Protein AF-A0A355YFN7-F1 (afdb_monomer_lite)

pLDDT: mean 92.8, std 9.19, range [41.19, 98.38]

Sequence (113 aa):
ALLADIGLLLPGVRDEREPAVEGDDRPGHAEAGAYLLGLWGLPMPIIEAVAFHLQPQRSNVRSFWVTGAVHVATALASGSPVDEQYLERTAVLPRLEGWRELANDFAGLAATA

Radius of gyration: 15.0 Å; chains: 1; bounding box: 36×27×48 Å

Foldseek 3Di:
DVLLQVLVVDPQEDDPVDDDDPPSPGHHSLQSSLVVCVVVVHDPLVSLLSNDLCPLVPDPDQACDSNNVSNLVVCLLVVHDRPLVSCVSNVNSVCSVVSNVVSCVVVVVVPDD

Secondary structure (DSSP, 8-state):
-TTTTGGGGSTTPBPTTSPPPTT--PPBHHHHHHHHHHHTT--HHHHHHHHHTTSGGGSS--SS-HHHHHHHHHHHHHTPPP-HHHHHHTT-GGGHHHHHHHHHHHTTTTS--

Structure (mmCIF, N/CA/C/O backbone):
data_AF-A0A355YFN7-F1
#
_entry.id   AF-A0A355YFN7-F1
#
loop_
_atom_site.group_PDB
_atom_site.id
_atom_site.type_symbol
_atom_site.label_atom_id
_atom_site.label_alt_id
_atom_site.label_comp_id
_atom_site.label_asym_id
_atom_site.label_entity_id
_atom_site.label_seq_id
_atom_site.pdbx_PDB_ins_code
_atom_site.Cartn_x
_atom_site.Cartn_y
_atom_site.Cartn_z
_atom_site.occupancy
_atom_site.B_iso_or_equiv
_atom_site.auth_seq_id
_atom_site.auth_comp_id
_atom_site.auth_asym_id
_atom_site.auth_atom_id
_atom_site.pdbx_PDB_model_num
ATOM 1 N N . ALA A 1 1 ? -3.259 -6.222 -0.072 1.00 77.81 1 ALA A N 1
ATOM 2 C CA . ALA A 1 1 ? -1.855 -6.128 0.366 1.00 77.81 1 ALA A CA 1
ATOM 3 C C . ALA A 1 1 ? -0.923 -7.030 -0.442 1.00 77.81 1 ALA A C 1
ATOM 5 O O . ALA A 1 1 ? 0.111 -6.538 -0.839 1.00 77.81 1 ALA A O 1
ATOM 6 N N . LEU A 1 2 ? -1.271 -8.288 -0.758 1.00 87.69 2 LEU A N 1
ATOM 7 C CA . LEU A 1 2 ? -0.334 -9.242 -1.388 1.00 87.69 2 LEU A CA 1
ATOM 8 C C . LEU A 1 2 ? 0.472 -8.705 -2.593 1.00 87.69 2 LEU A C 1
ATOM 10 O O . LEU A 1 2 ? 1.657 -8.979 -2.696 1.00 87.69 2 LEU A O 1
ATOM 14 N N . LEU A 1 3 ? -0.160 -7.941 -3.491 1.00 92.69 3 LEU A N 1
ATOM 15 C CA . LEU A 1 3 ? 0.501 -7.379 -4.679 1.00 92.69 3 LEU A CA 1
ATOM 16 C C . LEU A 1 3 ? 1.124 -5.988 -4.464 1.00 92.69 3 LEU A C 1
ATOM 18 O O . LEU A 1 3 ? 1.700 -5.453 -5.404 1.00 92.69 3 LEU A O 1
ATOM 22 N N . ALA A 1 4 ? 0.999 -5.384 -3.278 1.00 93.94 4 ALA A N 1
ATOM 23 C CA . ALA A 1 4 ? 1.476 -4.021 -3.013 1.00 93.94 4 ALA A CA 1
ATOM 24 C C . ALA A 1 4 ? 2.989 -3.883 -3.234 1.00 93.94 4 ALA A C 1
ATOM 26 O O . ALA A 1 4 ? 3.442 -2.884 -3.783 1.00 93.94 4 ALA A O 1
ATOM 27 N N . ASP A 1 5 ? 3.729 -4.944 -2.913 1.00 95.44 5 ASP A N 1
ATOM 28 C CA . ASP A 1 5 ? 5.190 -4.971 -2.950 1.00 95.44 5 ASP A CA 1
ATOM 29 C C . ASP A 1 5 ? 5.751 -5.781 -4.121 1.00 95.44 5 ASP A C 1
ATOM 31 O O . ASP A 1 5 ? 6.940 -6.087 -4.157 1.00 95.44 5 ASP A O 1
ATOM 35 N N . ILE A 1 6 ? 4.923 -6.123 -5.116 1.00 96.12 6 ILE A N 1
ATOM 36 C CA . ILE A 1 6 ? 5.370 -6.941 -6.255 1.00 96.12 6 ILE A CA 1
ATOM 37 C C . ILE A 1 6 ? 6.539 -6.298 -7.019 1.00 96.12 6 ILE A C 1
ATOM 39 O O . ILE A 1 6 ? 7.364 -7.007 -7.591 1.00 96.12 6 ILE A O 1
ATOM 43 N N . GLY A 1 7 ? 6.649 -4.965 -6.987 1.00 96.69 7 GLY A N 1
ATOM 44 C CA . GLY A 1 7 ? 7.769 -4.240 -7.581 1.00 96.69 7 GLY A CA 1
ATOM 45 C C . GLY A 1 7 ? 9.126 -4.568 -6.953 1.00 96.69 7 GLY A C 1
ATOM 46 O O . GLY A 1 7 ? 10.127 -4.480 -7.653 1.00 96.69 7 GLY A O 1
ATOM 47 N N . LEU A 1 8 ? 9.180 -5.024 -5.694 1.00 96.38 8 LEU A N 1
ATOM 48 C CA . LEU A 1 8 ? 10.433 -5.448 -5.047 1.00 96.38 8 LEU A CA 1
ATOM 49 C C . LEU A 1 8 ? 11.024 -6.722 -5.671 1.00 96.38 8 LEU A C 1
ATOM 51 O O . LEU A 1 8 ? 12.199 -7.016 -5.474 1.00 96.38 8 LEU A O 1
ATOM 55 N N . LEU A 1 9 ? 10.232 -7.478 -6.439 1.00 95.94 9 LEU A N 1
ATOM 56 C CA . LEU A 1 9 ? 10.716 -8.649 -7.176 1.00 95.94 9 LEU A CA 1
ATOM 57 C C . LEU A 1 9 ? 11.440 -8.271 -8.476 1.00 95.94 9 LEU A C 1
ATOM 59 O O . LEU A 1 9 ? 12.060 -9.130 -9.105 1.00 95.94 9 LEU A O 1
ATOM 63 N N . LEU A 1 10 ? 11.340 -7.012 -8.909 1.00 95.62 10 LEU A N 1
ATOM 64 C CA . LEU A 1 10 ? 11.958 -6.541 -10.140 1.00 95.62 10 LEU A CA 1
ATOM 65 C C . LEU A 1 10 ? 13.413 -6.114 -9.883 1.00 95.62 10 LEU A C 1
ATOM 67 O O . LEU A 1 10 ? 13.699 -5.419 -8.906 1.00 95.62 10 LEU A O 1
ATOM 71 N N . PRO A 1 11 ? 14.357 -6.489 -10.764 1.00 94.75 11 PRO A N 1
ATOM 72 C CA . PRO A 1 11 ? 15.750 -6.096 -10.606 1.00 94.75 11 PRO A CA 1
ATOM 73 C C . PRO A 1 11 ? 15.917 -4.584 -10.793 1.00 94.75 11 PRO A C 1
ATOM 75 O O . PRO A 1 11 ? 15.303 -3.984 -11.674 1.00 94.75 11 PRO A O 1
ATOM 78 N N . GLY A 1 12 ? 16.795 -3.973 -9.994 1.00 93.19 12 GLY A N 1
ATOM 79 C CA . GLY A 1 12 ? 17.134 -2.551 -10.127 1.00 93.19 12 GLY A CA 1
ATOM 80 C C . GLY A 1 12 ? 16.064 -1.583 -9.614 1.00 93.19 12 GLY A C 1
ATOM 81 O O . GLY A 1 12 ? 16.172 -0.391 -9.872 1.00 93.19 12 GLY A O 1
ATOM 82 N N . VAL A 1 13 ? 15.063 -2.074 -8.885 1.00 96.38 13 VAL A N 1
ATOM 83 C CA . VAL A 1 13 ? 14.052 -1.261 -8.199 1.00 96.38 13 VAL A CA 1
ATOM 84 C C . VAL A 1 13 ? 14.505 -0.957 -6.769 1.00 96.38 13 VAL A C 1
ATOM 86 O O . VAL A 1 13 ? 15.166 -1.785 -6.138 1.00 96.38 13 VAL A O 1
ATOM 89 N N . ARG A 1 14 ? 14.164 0.229 -6.253 1.00 95.75 14 ARG A N 1
ATOM 90 C CA . ARG A 1 14 ? 14.432 0.608 -4.855 1.00 95.75 14 ARG A CA 1
ATOM 91 C C . ARG A 1 14 ? 13.209 0.410 -3.960 1.00 95.75 14 ARG A C 1
ATOM 93 O O . ARG A 1 14 ? 12.070 0.656 -4.374 1.00 95.75 14 ARG A O 1
ATOM 100 N N . ASP A 1 15 ? 13.454 0.029 -2.709 1.00 94.75 15 ASP A N 1
ATOM 101 C CA . ASP A 1 15 ? 12.432 0.150 -1.677 1.00 94.75 15 ASP A CA 1
ATOM 102 C C . ASP A 1 15 ? 12.251 1.640 -1.340 1.00 94.75 15 ASP A C 1
ATOM 104 O O . ASP A 1 15 ? 13.200 2.356 -1.039 1.00 94.75 15 ASP A O 1
ATOM 108 N N . GLU A 1 16 ? 11.022 2.134 -1.450 1.00 93.31 16 GLU A N 1
ATOM 109 C CA . GLU A 1 16 ? 10.682 3.538 -1.202 1.00 93.31 16 GLU A CA 1
ATOM 110 C C . GLU A 1 16 ? 10.492 3.837 0.288 1.00 93.31 16 GLU A C 1
ATOM 112 O O . GLU A 1 16 ? 10.338 4.999 0.664 1.00 93.31 16 GLU A O 1
ATOM 117 N N . ARG A 1 17 ? 10.490 2.799 1.130 1.00 89.31 17 ARG A N 1
ATOM 118 C CA . ARG A 1 17 ? 10.484 2.916 2.592 1.00 89.31 17 ARG A CA 1
ATOM 119 C C . ARG A 1 17 ? 11.874 3.228 3.133 1.00 89.31 17 ARG A C 1
ATOM 121 O O . ARG A 1 17 ? 11.993 3.750 4.239 1.00 89.31 17 ARG A O 1
ATOM 128 N N . GLU A 1 18 ? 12.913 2.913 2.364 1.00 90.50 18 GLU A N 1
ATOM 129 C CA . GLU A 1 18 ? 14.278 3.289 2.696 1.00 90.50 18 GLU A CA 1
ATOM 130 C C . GLU A 1 18 ? 14.520 4.780 2.405 1.00 90.50 18 GLU A C 1
ATOM 132 O O . GLU A 1 18 ? 13.915 5.351 1.489 1.00 90.50 18 GLU A O 1
ATOM 137 N N . PRO A 1 19 ? 15.403 5.441 3.175 1.00 88.06 19 PRO A N 1
ATOM 138 C CA . PRO A 1 19 ? 15.756 6.832 2.931 1.00 88.06 19 PRO A CA 1
ATOM 139 C C . PRO A 1 19 ? 16.293 7.030 1.511 1.00 88.06 19 PRO A C 1
ATOM 141 O O . PRO A 1 19 ? 17.124 6.254 1.040 1.00 88.06 19 PRO A O 1
ATOM 144 N N . ALA A 1 20 ? 15.860 8.102 0.846 1.00 86.75 20 ALA A N 1
ATOM 145 C CA . ALA A 1 20 ? 16.390 8.458 -0.463 1.00 86.75 20 ALA A CA 1
ATOM 146 C C . ALA A 1 20 ? 17.901 8.728 -0.372 1.00 86.75 20 ALA A C 1
ATOM 148 O O . ALA A 1 20 ? 18.349 9.530 0.451 1.00 86.75 20 ALA A O 1
ATOM 149 N N . VAL A 1 21 ? 18.672 8.068 -1.233 1.00 90.88 21 VAL A N 1
ATOM 150 C CA . VAL A 1 21 ? 20.115 8.278 -1.375 1.00 90.88 21 VAL A CA 1
ATOM 151 C C . VAL A 1 21 ? 20.349 9.234 -2.540 1.00 90.88 21 VAL A C 1
ATOM 153 O O . VAL A 1 21 ? 19.762 9.079 -3.610 1.00 90.88 21 VAL A O 1
ATOM 156 N N . GLU A 1 22 ? 21.189 10.246 -2.335 1.00 91.12 22 GLU A N 1
ATOM 157 C CA . GLU A 1 22 ? 21.526 11.206 -3.387 1.00 91.12 22 GLU A CA 1
ATOM 158 C C . GLU A 1 22 ? 22.188 10.489 -4.576 1.00 91.12 22 GLU A C 1
ATOM 160 O O . GLU A 1 22 ? 23.144 9.733 -4.404 1.00 91.12 22 GLU A O 1
ATOM 165 N N . GLY A 1 23 ? 21.655 10.710 -5.781 1.00 90.44 23 GLY A N 1
ATOM 166 C CA . GLY A 1 23 ? 22.106 10.046 -7.009 1.00 90.44 23 GLY A CA 1
ATOM 167 C C . GLY A 1 23 ? 21.539 8.640 -7.248 1.00 90.44 23 GLY A C 1
ATOM 168 O O . GLY A 1 23 ? 21.969 7.978 -8.191 1.00 90.44 23 GLY A O 1
ATOM 169 N N . ASP A 1 24 ? 20.599 8.161 -6.425 1.00 91.50 24 ASP A N 1
ATOM 170 C CA . ASP A 1 24 ? 19.883 6.910 -6.693 1.00 91.50 24 ASP A CA 1
ATOM 171 C C . ASP A 1 24 ? 18.707 7.128 -7.660 1.00 91.50 24 ASP A C 1
ATOM 173 O O . ASP A 1 24 ? 17.591 7.457 -7.256 1.00 91.50 24 ASP A O 1
ATOM 177 N N . ASP A 1 25 ? 18.966 6.908 -8.949 1.00 92.19 25 ASP A N 1
ATOM 178 C CA . ASP A 1 25 ? 17.987 7.081 -10.031 1.00 92.19 25 ASP A CA 1
ATOM 179 C C . ASP A 1 25 ? 17.091 5.845 -10.259 1.00 92.19 25 ASP A C 1
ATOM 181 O O . ASP A 1 25 ? 16.339 5.778 -11.238 1.00 92.19 25 ASP A O 1
ATOM 185 N N . ARG A 1 26 ? 17.163 4.827 -9.389 1.00 94.25 26 ARG A N 1
ATOM 186 C CA . ARG A 1 26 ? 16.334 3.620 -9.522 1.00 94.25 26 ARG A CA 1
ATOM 187 C C . ARG A 1 26 ? 14.843 3.945 -9.345 1.00 94.25 26 ARG A C 1
ATOM 189 O O . ARG A 1 26 ? 14.475 4.695 -8.432 1.00 94.25 26 ARG A O 1
ATOM 196 N N . PRO A 1 27 ? 13.950 3.336 -10.149 1.00 94.25 27 PRO A N 1
ATOM 197 C CA . PRO A 1 27 ? 12.513 3.492 -9.961 1.00 94.25 27 PRO A CA 1
ATOM 198 C C . PRO A 1 27 ? 12.072 2.903 -8.618 1.00 94.25 27 PRO A C 1
ATOM 200 O O . PRO A 1 27 ? 12.616 1.900 -8.146 1.00 94.25 27 PRO A O 1
ATOM 203 N N . GLY A 1 28 ? 11.066 3.528 -8.010 1.00 96.06 28 GLY A N 1
ATOM 204 C CA . GLY A 1 28 ? 10.450 3.037 -6.782 1.00 96.06 28 GLY A CA 1
ATOM 205 C C . GLY A 1 28 ? 9.603 1.784 -7.015 1.00 96.06 28 GLY A C 1
ATOM 206 O O . GLY A 1 28 ? 9.016 1.606 -8.086 1.00 96.06 28 GLY A O 1
ATOM 207 N N . HIS A 1 29 ? 9.538 0.892 -6.024 1.00 97.00 29 HIS A N 1
ATOM 208 C CA . HIS A 1 29 ? 8.785 -0.359 -6.147 1.00 97.00 29 HIS A CA 1
ATOM 209 C C . HIS A 1 29 ? 7.280 -0.175 -6.319 1.00 97.00 29 HIS A C 1
ATOM 211 O O . HIS A 1 29 ? 6.660 -1.006 -6.988 1.00 97.00 29 HIS A O 1
ATOM 217 N N . ALA A 1 30 ? 6.687 0.892 -5.779 1.00 97.00 30 ALA A N 1
ATOM 218 C CA . ALA A 1 30 ? 5.263 1.148 -5.955 1.00 97.00 30 ALA A CA 1
ATOM 219 C C . ALA A 1 30 ? 4.962 1.506 -7.419 1.00 97.00 30 ALA A C 1
ATOM 221 O O . ALA A 1 30 ? 4.040 0.954 -8.024 1.00 97.00 30 ALA A O 1
ATOM 222 N N . GLU A 1 31 ? 5.785 2.369 -8.022 1.00 96.62 31 GLU A N 1
ATOM 223 C CA . GLU A 1 31 ? 5.666 2.746 -9.435 1.00 96.62 31 GLU A CA 1
ATOM 224 C C . GLU A 1 31 ? 5.960 1.564 -10.367 1.00 96.62 31 GLU A C 1
ATOM 226 O O . GLU A 1 31 ? 5.164 1.266 -11.261 1.00 96.62 31 GLU A O 1
ATOM 231 N N . ALA A 1 32 ? 7.060 0.845 -10.133 1.00 97.62 32 ALA A N 1
ATOM 232 C CA . ALA A 1 32 ? 7.447 -0.299 -10.954 1.00 97.62 32 ALA A CA 1
ATOM 233 C C . ALA A 1 32 ? 6.406 -1.433 -10.889 1.00 97.62 32 ALA A C 1
ATOM 235 O O . ALA A 1 32 ? 6.044 -2.014 -11.917 1.00 97.62 32 ALA A O 1
ATOM 236 N N . GLY A 1 33 ? 5.874 -1.715 -9.694 1.00 97.81 33 GLY A N 1
ATOM 237 C CA . GLY A 1 33 ? 4.797 -2.682 -9.496 1.00 97.81 33 GLY A CA 1
ATOM 238 C C . GLY A 1 33 ? 3.508 -2.264 -10.203 1.00 97.81 33 GLY A C 1
ATOM 239 O O . GLY A 1 33 ? 2.904 -3.070 -10.910 1.00 97.81 33 GLY A O 1
ATOM 240 N N . ALA A 1 34 ? 3.106 -0.997 -10.085 1.00 97.88 34 ALA A N 1
ATOM 241 C CA . ALA A 1 34 ? 1.927 -0.479 -10.776 1.00 97.88 34 ALA A CA 1
ATOM 242 C C . ALA A 1 34 ? 2.066 -0.555 -12.303 1.00 97.88 34 ALA A C 1
ATOM 244 O O . ALA A 1 34 ? 1.132 -0.984 -12.985 1.00 97.88 34 ALA A O 1
ATOM 245 N N . TYR A 1 35 ? 3.239 -0.207 -12.837 1.00 97.88 35 TYR A N 1
ATOM 246 C CA . TYR A 1 35 ? 3.538 -0.331 -14.262 1.00 97.88 35 TYR A CA 1
ATOM 247 C C . TYR A 1 35 ? 3.408 -1.784 -14.745 1.00 97.88 35 TYR A C 1
ATOM 249 O O . TYR A 1 35 ? 2.726 -2.043 -15.739 1.00 97.88 35 TYR A O 1
ATOM 257 N N . LEU A 1 36 ? 3.974 -2.746 -14.005 1.00 98.31 36 LEU A N 1
ATOM 258 C CA . LEU A 1 36 ? 3.851 -4.1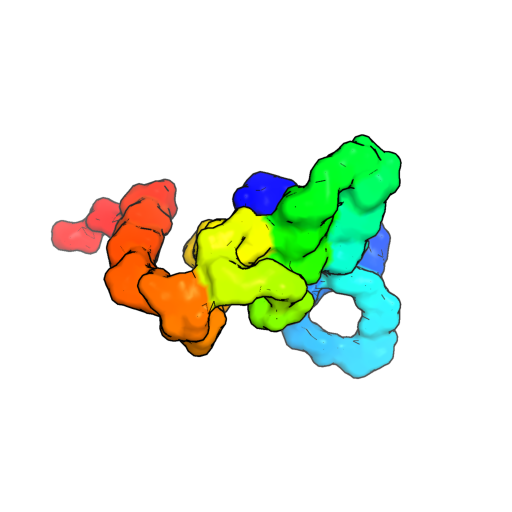75 -14.310 1.00 98.31 36 LEU A CA 1
ATOM 259 C C . LEU A 1 36 ? 2.386 -4.637 -14.335 1.00 98.31 36 LEU A C 1
ATOM 261 O O . LEU A 1 36 ? 1.969 -5.325 -15.267 1.00 98.31 36 LEU A O 1
ATOM 265 N N . LEU A 1 37 ? 1.590 -4.232 -13.342 1.00 98.06 37 LEU A N 1
ATOM 266 C CA . LEU A 1 37 ? 0.166 -4.570 -13.301 1.00 98.06 37 LEU A CA 1
ATOM 267 C C . LEU A 1 37 ? -0.619 -3.922 -14.454 1.00 98.06 37 LEU A C 1
ATOM 269 O O . LEU A 1 37 ? -1.558 -4.530 -14.969 1.00 98.06 37 LEU A O 1
ATOM 273 N N . GLY A 1 38 ? -0.212 -2.734 -14.905 1.00 98.12 38 GLY A N 1
ATOM 274 C CA . GLY A 1 38 ? -0.723 -2.113 -16.127 1.00 98.12 38 GLY A CA 1
ATOM 275 C C . GLY A 1 38 ? -0.440 -2.949 -17.374 1.00 98.12 38 GLY A C 1
ATOM 276 O O . GLY A 1 38 ? -1.351 -3.200 -18.162 1.00 98.12 38 GLY A O 1
ATOM 277 N N . LEU A 1 39 ? 0.789 -3.454 -17.520 1.00 98.19 39 LEU A N 1
ATOM 278 C CA . LEU A 1 39 ? 1.161 -4.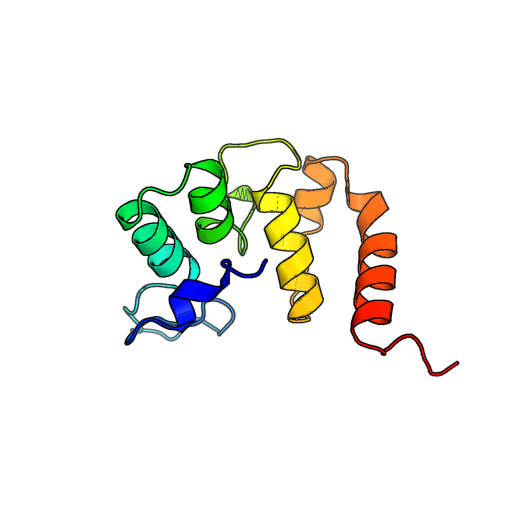345 -18.627 1.00 98.19 39 LEU A CA 1
ATOM 279 C C . LEU A 1 39 ? 0.381 -5.666 -18.614 1.00 98.19 39 LEU A C 1
ATOM 281 O O . LEU A 1 39 ? 0.058 -6.203 -19.671 1.00 98.19 39 LEU A O 1
ATOM 285 N N . TRP A 1 40 ? 0.060 -6.184 -17.429 1.00 97.88 40 TRP A N 1
ATOM 286 C CA . TRP A 1 40 ? -0.759 -7.390 -17.265 1.00 97.88 40 TRP A CA 1
ATOM 287 C C . TRP A 1 40 ? -2.265 -7.148 -17.437 1.00 97.88 40 TRP A C 1
ATOM 289 O O . TRP A 1 40 ? -3.042 -8.101 -17.400 1.00 97.88 40 TRP A O 1
ATOM 299 N N . GLY A 1 41 ? -2.693 -5.899 -17.638 1.00 97.94 41 GLY A N 1
ATOM 300 C CA . GLY A 1 41 ? -4.092 -5.560 -17.891 1.00 97.94 41 GLY A CA 1
ATOM 301 C C . GLY A 1 41 ? -4.981 -5.596 -16.647 1.00 97.94 41 GLY A C 1
ATOM 302 O O . GLY A 1 41 ? -6.181 -5.853 -16.760 1.00 97.94 41 GLY A O 1
ATOM 303 N N . LEU A 1 42 ? -4.421 -5.360 -15.455 1.00 97.81 42 LEU A N 1
ATOM 304 C CA . LEU A 1 42 ? -5.224 -5.286 -14.236 1.00 97.81 42 LEU A CA 1
ATOM 305 C C . LEU A 1 42 ? -6.130 -4.037 -14.249 1.00 97.81 42 LEU A C 1
ATOM 307 O O . LEU A 1 42 ? -5.784 -3.010 -14.829 1.00 97.81 42 LEU A O 1
ATOM 311 N N . PRO A 1 43 ? -7.290 -4.080 -13.573 1.00 96.56 43 PRO A N 1
ATOM 312 C CA . PRO A 1 43 ? -8.148 -2.911 -13.408 1.00 96.56 43 PRO A CA 1
ATOM 313 C C . PRO A 1 43 ? -7.438 -1.721 -12.742 1.00 96.56 43 PRO A C 1
ATOM 315 O O . PRO A 1 43 ? -6.709 -1.897 -11.763 1.00 96.56 43 PRO A O 1
ATOM 318 N N . MET A 1 44 ? -7.752 -0.499 -13.194 1.00 95.44 44 MET A N 1
ATOM 319 C CA . MET A 1 44 ? -7.174 0.746 -12.662 1.00 95.44 44 MET A CA 1
ATOM 320 C C . MET A 1 44 ? -7.214 0.850 -11.125 1.00 95.44 44 MET A C 1
ATOM 322 O O . MET A 1 44 ? -6.189 1.203 -10.552 1.00 95.44 44 MET A O 1
ATOM 326 N N . PRO A 1 45 ? -8.299 0.474 -10.411 1.00 94.38 45 PRO A N 1
ATOM 327 C CA . PRO A 1 45 ? -8.308 0.547 -8.946 1.00 94.38 45 PRO A CA 1
ATOM 328 C C . PRO A 1 45 ? -7.246 -0.324 -8.259 1.00 94.38 45 PRO A C 1
ATOM 330 O O . PRO A 1 45 ? -6.808 0.002 -7.160 1.00 94.38 45 PRO A O 1
ATOM 333 N N . ILE A 1 46 ? -6.834 -1.433 -8.884 1.00 95.62 46 ILE A N 1
ATOM 334 C CA . ILE A 1 46 ? -5.758 -2.296 -8.374 1.00 95.62 46 ILE A CA 1
ATOM 335 C C . ILE A 1 46 ? -4.399 -1.661 -8.682 1.00 95.62 46 ILE A C 1
ATOM 337 O O . ILE A 1 46 ? -3.540 -1.615 -7.805 1.00 95.62 46 ILE A O 1
ATOM 341 N N . ILE A 1 47 ? -4.228 -1.127 -9.894 1.00 97.25 47 ILE A N 1
ATOM 342 C CA . ILE A 1 47 ? -3.009 -0.415 -10.302 1.00 97.25 47 ILE A CA 1
ATOM 343 C C . ILE A 1 47 ? -2.764 0.796 -9.389 1.00 97.25 47 ILE A C 1
ATOM 345 O O . ILE A 1 47 ? -1.674 0.935 -8.841 1.00 97.25 47 ILE A O 1
ATOM 349 N N . GLU A 1 48 ? -3.779 1.634 -9.157 1.00 96.12 48 GLU A N 1
ATOM 350 C CA . GLU A 1 48 ? -3.688 2.805 -8.270 1.00 96.12 48 GLU A CA 1
ATOM 351 C C . GLU A 1 48 ? -3.421 2.422 -6.818 1.00 96.12 48 GLU A C 1
ATOM 353 O O . GLU A 1 48 ? -2.732 3.148 -6.100 1.00 96.12 48 GLU A O 1
ATOM 358 N N . ALA A 1 49 ? -3.972 1.296 -6.362 1.00 96.81 49 ALA A N 1
ATOM 359 C CA . ALA A 1 49 ? -3.699 0.812 -5.022 1.00 96.81 49 ALA A CA 1
ATOM 360 C C . ALA A 1 49 ? -2.215 0.490 -4.852 1.00 96.81 49 ALA A C 1
ATOM 362 O O . ALA A 1 49 ? -1.635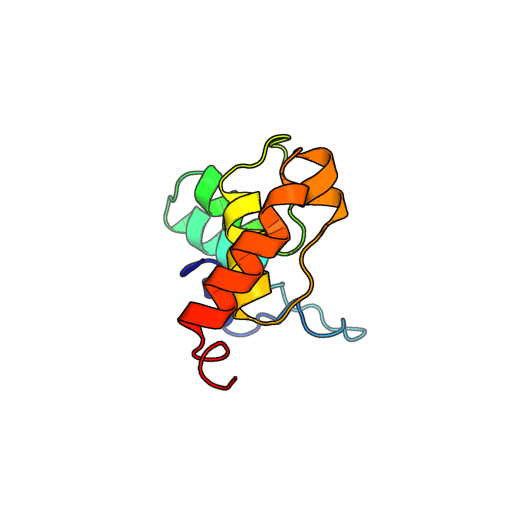 0.913 -3.861 1.00 96.81 49 ALA A O 1
ATOM 363 N N . VAL A 1 50 ? -1.581 -0.172 -5.823 1.00 97.62 50 VAL A N 1
ATOM 364 C CA . VAL A 1 50 ? -0.132 -0.423 -5.782 1.00 97.62 50 VAL A CA 1
ATOM 365 C C . VAL A 1 50 ? 0.661 0.873 -5.942 1.00 97.62 50 VAL A C 1
ATOM 367 O O . VAL A 1 50 ? 1.540 1.132 -5.128 1.00 97.62 50 VAL A O 1
ATOM 370 N N . ALA A 1 51 ? 0.299 1.735 -6.894 1.00 97.06 51 ALA A N 1
ATOM 371 C CA . ALA A 1 51 ? 1.021 2.980 -7.167 1.00 97.06 51 ALA A CA 1
ATOM 372 C C . ALA A 1 51 ? 1.061 3.945 -5.970 1.00 97.06 51 ALA A C 1
ATOM 374 O O . ALA A 1 51 ? 2.037 4.669 -5.785 1.00 97.06 51 ALA A O 1
ATOM 375 N N . PHE A 1 52 ? -0.012 3.989 -5.174 1.00 96.94 52 PHE A N 1
ATOM 376 C CA . PHE A 1 52 ? -0.204 5.027 -4.161 1.00 96.94 52 PHE A CA 1
ATOM 377 C C . PHE A 1 52 ? -0.314 4.498 -2.730 1.00 96.94 52 PHE A C 1
ATOM 379 O O . PHE A 1 52 ? -0.563 5.295 -1.834 1.00 96.94 52 PHE A O 1
ATOM 386 N N . HIS A 1 53 ? -0.123 3.203 -2.456 1.00 96.00 53 HIS A N 1
ATOM 387 C CA . HIS A 1 53 ? -0.286 2.692 -1.085 1.00 96.00 53 HIS A CA 1
ATOM 388 C C . HIS A 1 53 ? 0.677 3.318 -0.061 1.00 96.00 53 HIS A C 1
ATOM 390 O O . HIS A 1 53 ? 0.333 3.382 1.114 1.00 96.00 53 HIS A O 1
ATOM 396 N N . LEU A 1 54 ? 1.853 3.805 -0.469 1.00 95.62 54 LEU A N 1
ATOM 397 C CA . LEU A 1 54 ? 2.768 4.531 0.426 1.00 95.62 54 LEU A CA 1
ATOM 398 C C . LEU A 1 54 ? 2.341 5.988 0.660 1.00 95.62 54 LEU A C 1
ATOM 400 O O . LEU A 1 54 ? 2.712 6.589 1.661 1.00 95.62 54 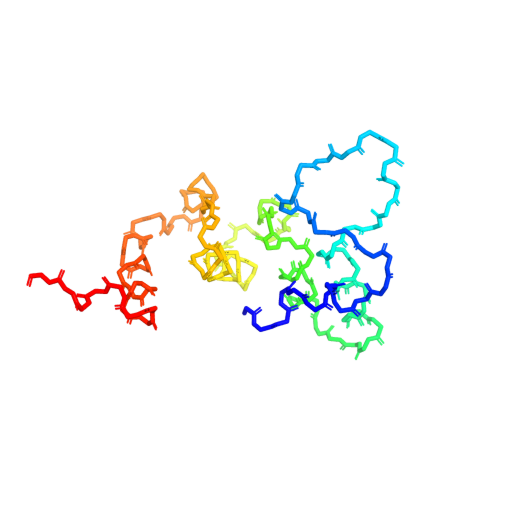LEU A O 1
ATOM 404 N N . GLN A 1 55 ? 1.578 6.561 -0.273 1.00 95.25 55 GLN A N 1
ATOM 405 C CA . GLN A 1 55 ? 1.125 7.954 -0.268 1.00 95.25 55 GLN A CA 1
ATOM 406 C C . GLN A 1 55 ? -0.337 8.019 -0.754 1.00 95.25 55 GLN A C 1
ATOM 408 O O . GLN A 1 55 ? -0.605 8.524 -1.855 1.00 95.25 55 GLN A O 1
ATOM 413 N N . PRO A 1 56 ? -1.305 7.490 0.023 1.00 95.56 56 PRO A N 1
ATOM 414 C CA . PRO A 1 56 ? -2.695 7.313 -0.414 1.00 95.56 56 PRO A CA 1
ATOM 415 C C . PRO A 1 56 ? -3.387 8.624 -0.822 1.00 95.56 56 PRO A C 1
ATOM 417 O O . PRO A 1 56 ? -4.290 8.626 -1.660 1.00 95.56 56 PRO A O 1
ATOM 420 N N . GLN A 1 57 ? -2.930 9.762 -0.299 1.00 93.81 57 GLN A N 1
ATOM 421 C CA . GLN A 1 57 ? -3.361 11.114 -0.654 1.00 93.81 57 GLN A CA 1
ATOM 422 C C . GLN A 1 57 ? -3.122 11.494 -2.124 1.00 93.81 57 GLN A C 1
ATOM 424 O O . GLN A 1 57 ? -3.789 12.411 -2.617 1.00 93.81 57 GLN A O 1
ATOM 429 N N . ARG A 1 58 ? -2.205 10.804 -2.821 1.00 93.62 58 ARG A N 1
ATOM 430 C CA . ARG A 1 58 ? -1.939 10.992 -4.258 1.00 93.62 58 ARG A CA 1
ATOM 431 C C . ARG A 1 58 ? -2.980 10.327 -5.159 1.00 93.62 58 ARG A C 1
ATOM 433 O O . ARG A 1 58 ? -3.037 10.666 -6.337 1.00 93.62 58 ARG A O 1
ATOM 440 N N . SER A 1 59 ? -3.822 9.437 -4.627 1.00 90.44 59 SER A N 1
ATOM 441 C CA . SER A 1 59 ? -4.957 8.898 -5.380 1.00 90.44 59 SER A CA 1
ATOM 442 C C . SER A 1 59 ? -5.990 9.992 -5.681 1.00 90.44 59 SER A C 1
ATOM 444 O O . SER A 1 59 ? -6.276 10.871 -4.859 1.00 90.44 59 SER A O 1
ATOM 446 N N . ASN A 1 60 ? -6.595 9.909 -6.867 1.00 86.00 60 ASN A N 1
ATOM 447 C CA . ASN A 1 60 ? -7.696 10.785 -7.269 1.00 86.00 60 ASN A CA 1
ATOM 448 C C . ASN A 1 60 ? -8.997 10.477 -6.510 1.00 86.00 60 ASN A C 1
ATOM 450 O O . ASN A 1 60 ? -9.882 11.332 -6.421 1.00 86.00 60 ASN A O 1
ATOM 454 N N . VAL A 1 61 ? -9.114 9.280 -5.929 1.00 86.62 61 VAL A N 1
ATOM 455 C CA . VAL A 1 61 ? -10.278 8.873 -5.139 1.00 86.62 61 VAL A CA 1
ATOM 456 C C . VAL A 1 61 ? -10.215 9.531 -3.760 1.00 86.62 61 VAL A C 1
ATOM 458 O O . VAL A 1 61 ? -9.248 9.382 -3.016 1.00 86.62 61 VAL A O 1
ATOM 461 N N . ARG A 1 62 ? -11.262 10.288 -3.409 1.00 84.12 62 ARG A N 1
ATOM 462 C CA . ARG A 1 62 ? -11.334 11.058 -2.152 1.00 84.12 62 ARG A CA 1
ATOM 463 C C . ARG A 1 62 ? -12.018 10.323 -0.993 1.00 84.12 62 ARG A C 1
ATOM 465 O O . ARG A 1 62 ? -12.129 10.891 0.086 1.00 84.12 62 ARG A O 1
ATOM 472 N N . SER A 1 63 ? -12.466 9.087 -1.201 1.00 91.06 63 SER A N 1
ATOM 473 C CA . SER A 1 63 ? -13.047 8.219 -0.172 1.00 91.06 63 SER A CA 1
ATOM 474 C C . SER A 1 63 ? -12.051 7.158 0.303 1.00 91.06 63 SER A C 1
ATOM 476 O O . SER A 1 63 ? -11.045 6.882 -0.355 1.00 91.06 63 SER A O 1
ATOM 478 N N . PHE A 1 64 ? -12.346 6.533 1.447 1.00 92.25 64 PHE A N 1
ATOM 479 C CA . PHE A 1 64 ? -11.647 5.326 1.880 1.00 92.25 64 PHE A CA 1
ATOM 480 C C . PHE A 1 64 ? -12.016 4.159 0.946 1.00 92.25 64 PHE A C 1
ATOM 482 O O . PHE A 1 64 ? -13.076 3.548 1.077 1.00 92.25 64 PHE A O 1
ATOM 489 N N . TRP A 1 65 ? -11.158 3.905 -0.045 1.00 93.75 65 TRP A N 1
ATOM 490 C CA . TRP A 1 65 ? -11.314 2.864 -1.068 1.00 93.75 65 TRP A CA 1
ATOM 491 C C . TRP A 1 65 ? -10.133 1.879 -1.029 1.00 93.75 65 TRP A C 1
ATOM 493 O O . TRP A 1 65 ? -9.362 1.855 -0.071 1.00 93.75 65 TRP A O 1
ATOM 503 N N . VAL A 1 66 ? -9.971 1.068 -2.078 1.00 95.06 66 VAL A N 1
ATOM 504 C CA . VAL A 1 66 ? -8.929 0.035 -2.201 1.00 95.06 66 VAL A CA 1
ATOM 505 C C . VAL A 1 66 ? -7.530 0.574 -1.876 1.00 95.06 66 VAL A C 1
ATOM 507 O O . VAL A 1 66 ? -6.831 -0.057 -1.091 1.00 95.06 66 VAL A O 1
ATOM 510 N N . THR A 1 67 ? -7.128 1.747 -2.381 1.00 96.19 67 THR A N 1
ATOM 511 C CA . THR A 1 67 ? -5.821 2.353 -2.051 1.00 96.19 67 THR A CA 1
ATOM 512 C C . THR A 1 67 ? -5.653 2.601 -0.552 1.00 96.19 67 THR A C 1
ATOM 514 O O . THR A 1 67 ? -4.614 2.260 0.003 1.00 96.19 67 THR A O 1
ATOM 517 N N . GLY A 1 68 ? -6.678 3.132 0.121 1.00 96.62 68 GLY A N 1
ATOM 518 C CA . GLY A 1 68 ? -6.649 3.368 1.567 1.00 96.62 68 GLY A CA 1
ATOM 519 C C . GLY A 1 68 ? -6.583 2.070 2.369 1.00 96.62 68 GLY A C 1
ATOM 520 O O . GLY A 1 68 ? -5.798 1.957 3.307 1.00 96.62 68 GLY A O 1
ATOM 521 N N . ALA A 1 69 ? -7.349 1.058 1.958 1.00 96.75 69 ALA A N 1
ATOM 522 C CA . ALA A 1 69 ? -7.304 -0.260 2.584 1.00 96.75 69 ALA A CA 1
ATOM 523 C C . ALA A 1 69 ? -5.929 -0.932 2.415 1.00 96.75 69 ALA A C 1
ATOM 525 O O . ALA A 1 69 ? -5.409 -1.519 3.363 1.00 96.75 69 ALA A O 1
ATOM 526 N N . VAL A 1 70 ? -5.318 -0.833 1.227 1.00 97.19 70 VAL A N 1
ATOM 527 C CA . VAL A 1 70 ? -3.974 -1.375 0.969 1.00 97.19 70 VAL A CA 1
ATOM 528 C C . VAL A 1 70 ? -2.909 -0.598 1.738 1.00 97.19 70 VAL A C 1
ATOM 530 O O . VAL A 1 70 ? -2.027 -1.240 2.303 1.00 97.19 70 VAL A O 1
ATOM 533 N N . HIS A 1 71 ? -3.013 0.730 1.821 1.00 97.50 71 HIS A N 1
ATOM 534 C CA . HIS A 1 71 ? -2.137 1.561 2.647 1.00 97.50 71 HIS A CA 1
ATOM 535 C C . HIS A 1 71 ? -2.123 1.083 4.105 1.00 97.50 71 HIS A C 1
ATOM 537 O O . HIS A 1 71 ? -1.071 0.694 4.606 1.00 97.50 71 HIS A O 1
ATOM 543 N N . VAL A 1 72 ? -3.294 1.025 4.754 1.00 97.75 72 VAL A N 1
ATOM 544 C CA . VAL A 1 72 ? -3.406 0.618 6.165 1.00 97.75 72 VAL A CA 1
ATOM 545 C C . VAL A 1 72 ? -2.887 -0.803 6.369 1.00 97.75 72 VAL A C 1
ATOM 547 O O . VAL A 1 72 ? -2.051 -1.031 7.237 1.00 97.75 72 VAL A O 1
ATOM 550 N N . ALA A 1 73 ? -3.349 -1.761 5.560 1.00 96.69 73 ALA A N 1
ATOM 551 C CA . ALA A 1 73 ? -2.968 -3.161 5.729 1.00 96.69 73 ALA A CA 1
ATOM 552 C C . ALA A 1 73 ? -1.457 -3.379 5.564 1.00 96.69 73 ALA A C 1
ATOM 554 O O . ALA A 1 73 ? -0.865 -4.141 6.322 1.00 96.69 73 ALA A O 1
ATOM 555 N N . THR A 1 74 ? -0.837 -2.714 4.585 1.00 95.56 74 THR A N 1
ATOM 556 C CA . THR A 1 74 ? 0.601 -2.865 4.319 1.00 95.56 74 THR A CA 1
ATOM 557 C C . THR A 1 74 ? 1.421 -2.178 5.404 1.00 95.56 74 THR A C 1
ATOM 559 O O . THR A 1 74 ? 2.335 -2.799 5.929 1.00 95.56 74 THR A O 1
ATOM 562 N N . ALA A 1 75 ? 1.046 -0.958 5.808 1.00 96.00 75 ALA A N 1
ATOM 563 C CA . ALA A 1 75 ? 1.734 -0.223 6.867 1.00 96.00 75 ALA A CA 1
ATOM 564 C C . ALA A 1 75 ? 1.705 -0.971 8.209 1.00 96.00 75 ALA A C 1
ATOM 566 O O . ALA A 1 75 ? 2.741 -1.121 8.851 1.00 96.00 75 ALA A O 1
ATOM 567 N N . LEU A 1 76 ? 0.546 -1.514 8.601 1.00 95.88 76 LEU A N 1
ATOM 568 C CA . LEU A 1 76 ? 0.437 -2.315 9.823 1.00 95.88 76 LEU A CA 1
ATOM 569 C C . LEU A 1 76 ? 1.255 -3.612 9.737 1.00 95.88 76 LEU A C 1
ATOM 571 O O . LEU A 1 76 ? 1.935 -3.961 10.697 1.00 95.88 76 LEU A O 1
ATOM 575 N N . ALA A 1 77 ? 1.236 -4.303 8.593 1.00 92.62 77 ALA A N 1
ATOM 576 C CA . ALA A 1 77 ? 1.997 -5.539 8.408 1.00 92.62 77 ALA A CA 1
ATOM 577 C C . ALA A 1 77 ? 3.522 -5.321 8.403 1.00 92.62 77 ALA A C 1
ATOM 579 O O . ALA A 1 77 ? 4.259 -6.197 8.850 1.00 92.62 77 ALA A O 1
ATOM 580 N N . SER A 1 78 ? 4.002 -4.175 7.908 1.00 89.62 78 SER A N 1
ATOM 581 C CA . SER A 1 78 ? 5.431 -3.835 7.849 1.00 89.62 78 SER A CA 1
ATOM 582 C C . SER A 1 78 ? 5.936 -3.050 9.065 1.00 89.62 78 SER A C 1
ATOM 584 O O . SER A 1 78 ? 7.115 -2.703 9.114 1.00 89.62 78 SER A O 1
ATOM 586 N N . GLY A 1 79 ? 5.063 -2.714 10.022 1.00 91.00 79 GLY A N 1
ATOM 587 C CA . GLY A 1 79 ? 5.398 -1.828 11.143 1.00 91.00 79 GLY A CA 1
ATOM 588 C C . GLY A 1 79 ? 5.705 -0.384 10.720 1.00 91.00 79 GLY A C 1
ATOM 589 O O . GLY A 1 79 ? 6.351 0.358 11.458 1.00 91.00 79 GLY A O 1
ATOM 590 N N . SER A 1 80 ? 5.280 0.020 9.522 1.00 92.12 80 SER A N 1
ATOM 591 C CA . SER A 1 80 ? 5.427 1.386 9.018 1.00 92.12 80 SER A CA 1
ATOM 592 C C . SER A 1 80 ? 4.306 2.294 9.547 1.00 92.12 80 SER A C 1
ATOM 594 O O . SER A 1 80 ? 3.217 1.814 9.875 1.00 92.12 80 SER A O 1
ATOM 596 N N . PRO A 1 81 ? 4.528 3.618 9.633 1.00 94.44 81 PRO A N 1
ATOM 597 C CA . PRO A 1 81 ? 3.494 4.541 10.085 1.00 94.44 81 PRO A CA 1
ATOM 598 C C . PRO A 1 81 ? 2.303 4.564 9.119 1.00 94.44 81 PRO A C 1
ATOM 600 O O . PRO A 1 81 ? 2.466 4.624 7.900 1.00 94.44 81 PRO A O 1
ATOM 603 N N . VAL A 1 82 ? 1.096 4.553 9.685 1.00 97.38 82 VAL A N 1
ATOM 604 C CA . VAL A 1 82 ? -0.149 4.809 8.952 1.00 97.38 82 VAL A CA 1
ATOM 605 C C . VAL A 1 82 ? -0.336 6.323 8.820 1.00 97.38 82 VAL A C 1
ATOM 607 O O . VAL A 1 82 ? -0.084 7.066 9.767 1.00 97.38 82 VAL A O 1
ATOM 610 N N . ASP A 1 83 ? -0.795 6.790 7.661 1.00 97.25 83 ASP A N 1
ATOM 611 C CA . ASP A 1 83 ? -1.123 8.195 7.412 1.00 97.25 83 ASP A CA 1
ATOM 612 C C . ASP A 1 83 ? -2.453 8.555 8.096 1.00 97.25 83 ASP A C 1
ATOM 614 O O . ASP A 1 83 ? -3.544 8.421 7.533 1.00 97.25 83 ASP A O 1
ATOM 618 N N . GLU A 1 84 ? -2.365 8.996 9.350 1.00 97.25 84 GLU A N 1
ATOM 619 C CA . GLU A 1 84 ? -3.532 9.376 10.151 1.00 97.25 84 GLU A CA 1
ATOM 620 C C . GLU A 1 84 ? -4.268 10.591 9.560 1.00 97.25 84 GLU A C 1
ATOM 622 O O . GLU A 1 84 ? -5.498 10.622 9.580 1.00 97.25 84 GLU A O 1
ATOM 627 N N . GLN A 1 85 ? -3.559 11.529 8.918 1.00 96.81 85 GLN A N 1
ATOM 628 C CA . GLN A 1 85 ? -4.176 12.685 8.255 1.00 96.81 85 GLN A CA 1
ATOM 629 C C . GLN A 1 85 ? -5.051 12.251 7.067 1.00 96.81 85 GLN A C 1
ATOM 631 O O . GLN A 1 85 ? -6.134 12.802 6.827 1.00 96.81 85 GLN A O 1
ATOM 636 N N . TYR A 1 86 ? -4.614 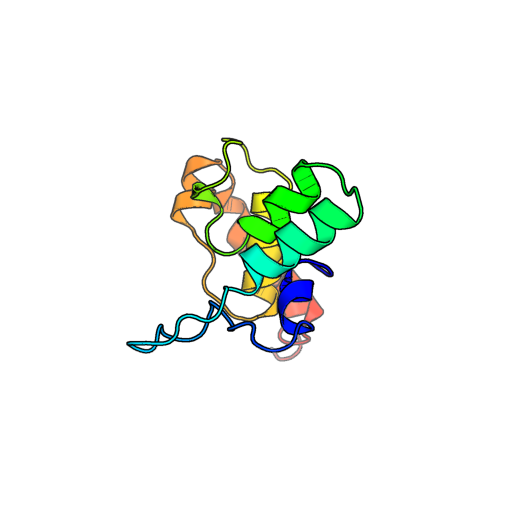11.246 6.307 1.00 96.19 86 TYR A N 1
ATOM 637 C CA . TYR A 1 86 ? -5.434 10.623 5.271 1.00 96.19 86 TYR A CA 1
ATOM 638 C C . TYR A 1 86 ? -6.682 9.947 5.862 1.00 96.19 86 TYR A C 1
ATOM 640 O O . TYR A 1 86 ? -7.781 10.100 5.308 1.00 96.19 86 TYR A O 1
ATOM 648 N N . LEU A 1 87 ? -6.551 9.241 6.990 1.00 97.38 87 LEU A N 1
ATOM 649 C CA . LEU A 1 87 ? -7.689 8.587 7.647 1.00 97.38 87 LEU A CA 1
ATOM 650 C C . LEU A 1 87 ? -8.693 9.586 8.239 1.00 97.38 87 LEU A C 1
ATOM 652 O O . LEU A 1 87 ? -9.900 9.338 8.176 1.00 97.38 87 LEU A O 1
ATOM 656 N N . GLU A 1 88 ? -8.231 10.725 8.759 1.00 96.88 88 GLU A N 1
ATOM 657 C CA . GLU A 1 88 ? -9.099 11.833 9.183 1.00 96.88 88 GLU A CA 1
ATOM 658 C C . GLU A 1 88 ? -9.907 12.371 8.005 1.00 96.88 88 GLU A C 1
ATOM 660 O O . GLU A 1 88 ? -11.137 12.430 8.057 1.00 96.88 88 GLU A O 1
ATOM 665 N N . ARG A 1 89 ? -9.226 12.696 6.899 1.00 95.50 89 ARG A N 1
ATOM 666 C CA . ARG A 1 89 ? -9.859 13.237 5.687 1.00 95.50 89 ARG A CA 1
ATOM 667 C C . ARG A 1 89 ? -10.875 12.289 5.059 1.00 95.50 89 ARG A C 1
ATOM 669 O O . ARG A 1 89 ? -11.801 12.748 4.394 1.00 95.50 89 ARG A O 1
ATOM 676 N N . THR A 1 90 ? -10.691 10.986 5.240 1.00 96.38 90 THR A N 1
ATOM 677 C CA . THR A 1 90 ? -11.602 9.949 4.740 1.00 96.38 90 THR A CA 1
ATOM 678 C C . THR A 1 90 ? -12.602 9.462 5.793 1.00 96.38 90 THR A C 1
ATOM 680 O O . THR A 1 90 ? -13.370 8.541 5.516 1.00 96.38 90 THR A O 1
ATOM 683 N N . ALA A 1 91 ? -12.644 10.114 6.964 1.00 96.69 91 ALA A N 1
ATOM 684 C CA . ALA A 1 91 ? -13.574 9.867 8.067 1.00 96.69 91 ALA A CA 1
ATOM 685 C C . ALA A 1 91 ? -13.537 8.434 8.634 1.00 96.69 91 ALA A C 1
ATOM 687 O O . ALA A 1 91 ? -14.553 7.907 9.092 1.00 96.69 91 ALA A O 1
ATOM 688 N N . VAL A 1 92 ? -12.361 7.799 8.625 1.00 97.69 92 VAL A N 1
ATOM 689 C CA . VAL A 1 92 ? -12.160 6.441 9.164 1.00 97.69 92 VAL A CA 1
ATOM 690 C C . VAL A 1 92 ? -11.080 6.352 10.242 1.00 97.69 92 VAL A C 1
ATOM 692 O O . VAL A 1 92 ? -10.869 5.257 10.755 1.00 97.69 92 VAL A O 1
ATOM 695 N N . LEU A 1 93 ? -10.446 7.466 10.642 1.00 98.06 93 LEU A N 1
ATOM 696 C CA . LEU A 1 93 ? -9.445 7.482 11.724 1.00 98.06 93 LEU A CA 1
ATOM 697 C C . LEU A 1 93 ? -9.885 6.712 12.987 1.00 98.06 93 LEU A C 1
ATOM 699 O O . LEU A 1 93 ? -9.084 5.920 13.477 1.00 98.06 93 LEU A O 1
ATOM 703 N N . PRO A 1 94 ? -11.139 6.820 13.482 1.00 98.38 94 PRO A N 1
ATOM 704 C CA . PRO A 1 94 ? -11.559 6.088 14.682 1.00 98.38 94 PRO A CA 1
ATOM 705 C C . PRO A 1 94 ? -11.474 4.557 14.571 1.00 98.38 94 PRO A C 1
ATOM 707 O O . PRO A 1 94 ? -11.566 3.867 15.580 1.00 98.38 94 PRO A O 1
ATOM 710 N N . ARG A 1 95 ? -11.331 4.005 13.358 1.00 98.00 95 ARG A N 1
ATOM 711 C CA . ARG A 1 95 ? -11.170 2.561 13.127 1.00 98.00 95 ARG A CA 1
ATOM 712 C C . ARG A 1 95 ? -9.724 2.084 13.262 1.00 98.00 95 ARG A C 1
ATOM 714 O O . ARG A 1 95 ? -9.514 0.876 13.318 1.00 98.00 95 ARG A O 1
ATOM 721 N N . LEU A 1 96 ? -8.752 2.998 13.294 1.00 98.00 96 LEU A N 1
ATOM 722 C CA . LEU A 1 96 ? -7.329 2.665 13.266 1.00 98.00 96 LEU A CA 1
ATOM 723 C C . LEU A 1 96 ? -6.912 1.777 14.439 1.00 98.00 96 LEU A C 1
ATOM 725 O O . LEU A 1 96 ? -6.225 0.785 14.215 1.00 98.00 96 LEU A O 1
ATOM 729 N N . GLU A 1 97 ? -7.369 2.080 15.655 1.00 97.75 97 GLU A N 1
ATOM 730 C CA . GLU A 1 97 ? -7.048 1.269 16.838 1.00 97.75 97 GLU A CA 1
ATOM 731 C C . GLU A 1 97 ? -7.549 -0.171 16.699 1.00 97.75 97 GLU A C 1
ATOM 733 O O . GLU A 1 97 ? -6.776 -1.109 16.863 1.00 97.75 97 GLU A O 1
ATOM 738 N N . GLY A 1 98 ? -8.794 -0.365 16.253 1.00 97.75 98 GLY A N 1
ATOM 739 C CA . GLY A 1 98 ? -9.320 -1.711 16.007 1.00 97.75 98 GLY A CA 1
ATOM 740 C C . GLY A 1 98 ? -8.548 -2.469 14.919 1.00 97.75 98 GLY A C 1
ATOM 741 O O . GLY A 1 98 ? -8.406 -3.686 14.985 1.00 97.75 98 GLY A O 1
ATOM 742 N N . TRP A 1 99 ? -8.000 -1.775 13.916 1.00 97.75 99 TRP A N 1
ATOM 743 C CA . TRP A 1 99 ? -7.128 -2.407 12.921 1.00 97.75 99 TRP A CA 1
ATOM 744 C C . TRP A 1 99 ? -5.740 -2.747 13.473 1.00 97.75 99 TRP A C 1
ATOM 746 O O . TRP A 1 99 ? -5.195 -3.785 13.098 1.00 97.75 99 TRP A O 1
ATOM 756 N N . ARG A 1 100 ? -5.181 -1.917 14.366 1.00 97.00 100 ARG A N 1
ATOM 757 C CA . ARG A 1 100 ? -3.924 -2.201 15.081 1.00 97.00 100 ARG A CA 1
ATOM 758 C C . ARG A 1 100 ? -4.065 -3.451 15.951 1.00 97.00 100 ARG A C 1
ATOM 760 O O . ARG A 1 100 ? -3.207 -4.325 15.878 1.00 97.00 100 ARG A O 1
ATOM 767 N N . GLU A 1 101 ? -5.160 -3.568 16.699 1.00 95.88 101 GLU A N 1
ATOM 768 C CA . GLU A 1 101 ? -5.479 -4.759 17.503 1.00 95.88 101 GLU A CA 1
ATOM 769 C C . GLU A 1 101 ? -5.536 -6.021 16.634 1.00 95.88 101 GLU A C 1
ATOM 771 O O . GLU A 1 101 ? -4.792 -6.969 16.877 1.00 95.88 101 GLU A O 1
ATOM 776 N N . LEU A 1 102 ? -6.317 -5.996 15.548 1.00 94.81 102 LEU A N 1
ATOM 777 C CA . LEU A 1 102 ? -6.411 -7.129 14.621 1.00 94.81 102 LEU A CA 1
ATOM 778 C C . LEU A 1 102 ? -5.051 -7.509 14.014 1.00 94.81 102 LEU A C 1
ATOM 780 O O . LEU A 1 102 ? -4.750 -8.692 13.860 1.00 94.81 102 LEU A O 1
ATOM 784 N N . ALA A 1 103 ? -4.225 -6.526 13.648 1.00 93.75 103 ALA A N 1
ATOM 785 C CA . ALA A 1 103 ? -2.893 -6.787 13.108 1.00 93.75 103 ALA A CA 1
ATOM 786 C C . ALA A 1 103 ? -1.972 -7.444 14.151 1.00 93.75 103 ALA A C 1
ATOM 788 O O . ALA A 1 103 ? -1.264 -8.398 13.821 1.00 93.75 103 ALA A O 1
ATOM 789 N N . ASN A 1 104 ? -2.017 -6.981 15.403 1.00 93.06 104 ASN A N 1
ATOM 790 C CA . ASN A 1 104 ? -1.253 -7.563 16.507 1.00 93.06 104 ASN A CA 1
ATOM 791 C C . ASN A 1 104 ? -1.690 -9.003 16.806 1.00 93.06 104 ASN A C 1
ATOM 793 O O . ASN A 1 104 ? -0.832 -9.862 17.029 1.00 93.06 104 ASN A O 1
ATOM 797 N N . ASP A 1 105 ? -2.994 -9.282 16.751 1.00 92.62 105 ASP A N 1
ATOM 798 C CA . ASP A 1 105 ? -3.539 -10.635 16.891 1.00 92.62 105 ASP A CA 1
ATOM 799 C C . ASP A 1 105 ? -2.997 -11.564 15.794 1.00 92.62 105 ASP A C 1
ATOM 801 O O . ASP A 1 105 ? -2.477 -12.642 16.090 1.00 92.62 105 ASP A O 1
ATOM 805 N N . PHE A 1 106 ? -3.044 -11.135 14.525 1.00 87.50 106 PHE A N 1
ATOM 806 C CA . PHE A 1 106 ? -2.517 -11.922 13.400 1.00 87.50 106 PHE A CA 1
ATOM 807 C C . PHE A 1 106 ? -1.000 -12.134 13.462 1.00 87.50 106 PHE A C 1
ATOM 809 O O . PHE A 1 106 ? -0.516 -13.182 13.033 1.00 87.50 106 PHE A O 1
ATOM 816 N N . ALA A 1 107 ? -0.250 -11.168 13.995 1.00 84.31 107 ALA A N 1
ATOM 817 C CA . ALA A 1 107 ? 1.194 -11.278 14.192 1.00 84.31 107 ALA A CA 1
ATOM 818 C C . ALA A 1 107 ? 1.579 -12.136 15.416 1.00 84.31 107 ALA A C 1
ATOM 820 O O . ALA A 1 107 ? 2.764 -12.384 15.638 1.00 84.31 107 ALA A O 1
ATOM 821 N N . GLY A 1 108 ? 0.604 -12.584 16.219 1.00 81.50 108 GLY A N 1
ATOM 822 C CA . GLY A 1 108 ? 0.848 -13.317 17.464 1.00 81.50 108 GLY A CA 1
ATOM 823 C C . GLY A 1 108 ? 1.411 -12.449 18.595 1.00 81.50 108 GLY A C 1
ATOM 824 O O . GLY A 1 108 ? 1.885 -12.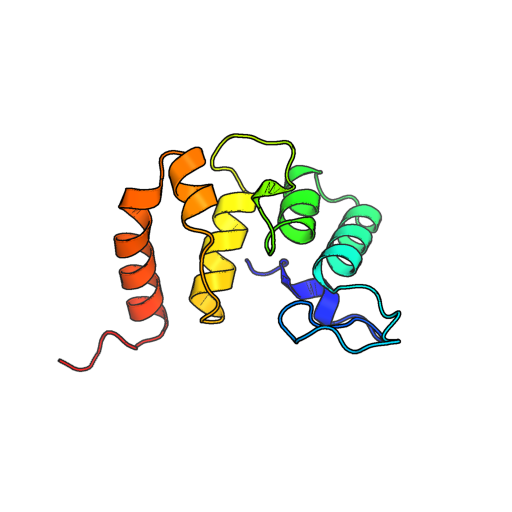983 19.594 1.00 81.50 108 GLY A O 1
ATOM 825 N N . LEU A 1 109 ? 1.356 -11.121 18.456 1.00 70.62 109 LEU A N 1
ATOM 826 C CA . LEU A 1 109 ? 1.882 -10.151 19.425 1.00 70.62 109 LEU A CA 1
ATOM 827 C C . LEU A 1 109 ? 0.907 -9.868 20.578 1.00 70.62 109 LEU A C 1
ATOM 829 O O . LEU A 1 109 ? 1.302 -9.289 21.585 1.00 70.62 109 LEU A O 1
ATOM 833 N N . ALA A 1 110 ? -0.349 -10.297 20.457 1.00 59.78 110 ALA A N 1
ATOM 834 C CA . ALA A 1 110 ? -1.350 -10.183 21.518 1.00 59.78 110 ALA A CA 1
ATOM 835 C C . ALA A 1 110 ? -1.256 -11.295 22.584 1.00 59.78 110 ALA A C 1
ATOM 837 O O . ALA A 1 110 ? -1.871 -11.198 23.645 1.00 59.78 110 ALA A O 1
ATOM 838 N N . ALA A 1 111 ? -0.475 -12.353 22.339 1.00 55.94 111 ALA A N 1
ATOM 839 C CA . ALA A 1 111 ? -0.404 -13.531 23.202 1.00 55.94 111 ALA A CA 1
ATOM 840 C C . ALA A 1 111 ? 0.733 -13.467 24.239 1.00 55.94 111 ALA A C 1
ATOM 842 O O . ALA A 1 111 ? 1.478 -14.429 24.383 1.00 55.94 111 ALA A O 1
ATOM 843 N N . THR A 1 112 ? 0.846 -12.367 24.985 1.00 48.06 112 THR A N 1
ATOM 844 C CA . THR A 1 112 ? 1.519 -12.332 26.299 1.00 48.06 112 THR A CA 1
ATOM 845 C C . THR A 1 112 ? 0.972 -11.155 27.108 1.00 48.06 112 THR A C 1
ATOM 847 O O . THR A 1 112 ? 1.452 -10.031 26.964 1.00 48.06 112 THR A O 1
ATOM 850 N N . ALA A 1 113 ? -0.037 -11.422 27.936 1.00 41.19 113 ALA A N 1
ATOM 851 C CA . ALA A 1 113 ? -0.460 -10.565 29.042 1.00 41.19 113 ALA A CA 1
ATOM 852 C C . ALA A 1 113 ? -0.105 -11.254 30.364 1.00 41.19 113 ALA A C 1
ATOM 854 O O . ALA A 1 113 ? -0.227 -12.502 30.413 1.00 41.19 113 ALA A O 1
#